Protein AF-A0A7W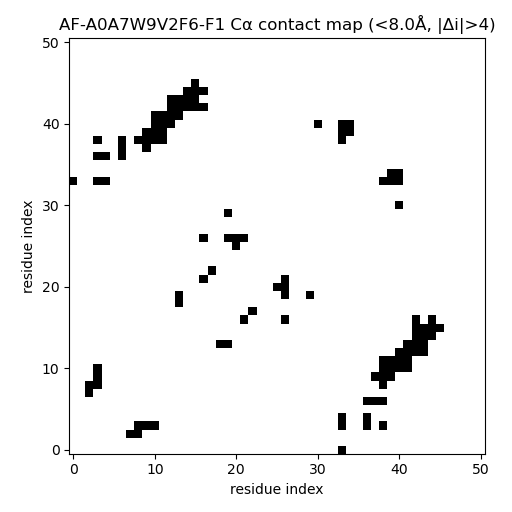9V2F6-F1 (afdb_monomer)

Sequence (51 aa):
MKRITNGEVGAVVTAWRSMISPLVGEYDEIARQIEKAGGFLYVLDSDQNRP

pLDDT: mean 86.51, std 13.13, range [46.38, 95.56]

Solvent-accessible surface area (backbone atoms only — not comparable to full-atom values): 3151 Å² total; per-residue (Å²): 108,71,51,34,70,69,62,77,36,60,68,46,79,40,63,43,65,60,81,78,32,80,45,70,70,58,36,57,49,52,53,51,53,37,48,75,46,72,25,43,82,46,51,71,67,73,73,88,78,77,134

Nearest PDB structures (foldseek):
  3g13-assembly1_A  TM=8.790E-01  e=4.241E-01  Clostridioides difficile 630
  2f46-assembly2_B  TM=5.084E-01  e=5.254E-01  Neisseria meningitidis Z2491
  4fhg-assembly1_A  TM=4.445E-01  e=4.806E+00  Geobacillus thermodenitrificans NG80-2

Mean predicted aligned error: 5.23 Å

Secondary structure (DSSP, 8-state):
-HHHHTTS-SEEEES-GGGT-SSHHHHHHHHHHHHHTT-EEEETT--S---

Structure (mmCIF, N/CA/C/O backbone):
data_AF-A0A7W9V2F6-F1
#
_entry.id   AF-A0A7W9V2F6-F1
#
loop_
_atom_site.group_PDB
_atom_site.id
_atom_site.type_symbol
_atom_site.label_atom_id
_atom_site.label_alt_id
_atom_site.label_comp_id
_atom_site.label_asym_id
_atom_site.label_entity_id
_atom_site.label_seq_id
_atom_site.pdbx_PDB_ins_code
_atom_site.Cartn_x
_atom_site.Cartn_y
_atom_site.Cartn_z
_atom_site.occupancy
_atom_site.B_iso_or_equiv
_atom_site.auth_seq_id
_atom_site.auth_comp_id
_atom_site.auth_asym_id
_atom_site.auth_atom_id
_atom_site.pdbx_PDB_model_num
ATOM 1 N N . MET A 1 1 ? -7.878 4.553 -1.539 1.00 76.62 1 MET A N 1
ATOM 2 C CA . MET A 1 1 ? -7.198 5.327 -0.477 1.00 76.62 1 MET A CA 1
ATOM 3 C C . MET A 1 1 ? -8.087 5.669 0.711 1.00 76.62 1 MET A C 1
ATOM 5 O O . MET A 1 1 ? -7.758 5.201 1.788 1.00 76.62 1 MET A O 1
ATOM 9 N N . LYS A 1 2 ? -9.226 6.368 0.549 1.00 84.94 2 LYS A N 1
ATOM 10 C CA . LYS A 1 2 ? -10.093 6.771 1.687 1.00 84.94 2 LYS A CA 1
ATOM 11 C C . LYS A 1 2 ? -10.434 5.644 2.681 1.00 84.94 2 LYS A C 1
ATOM 13 O O . LYS A 1 2 ? -10.368 5.841 3.883 1.00 84.94 2 LYS A O 1
ATOM 18 N N . ARG A 1 3 ? -10.720 4.440 2.179 1.00 88.81 3 ARG A N 1
ATOM 19 C CA . ARG A 1 3 ? -11.044 3.267 3.011 1.00 88.81 3 ARG A CA 1
ATOM 20 C C . ARG A 1 3 ? -9.875 2.794 3.888 1.00 88.81 3 ARG A C 1
ATOM 22 O O . ARG A 1 3 ? -10.103 2.313 4.985 1.00 88.81 3 ARG A O 1
ATOM 29 N N . ILE A 1 4 ? -8.631 2.950 3.429 1.00 88.06 4 ILE A N 1
ATOM 30 C CA . ILE A 1 4 ? -7.435 2.603 4.219 1.00 88.06 4 ILE A CA 1
ATOM 31 C C . ILE A 1 4 ? -7.187 3.680 5.267 1.00 88.06 4 ILE A C 1
ATOM 33 O O . ILE A 1 4 ? -7.006 3.368 6.434 1.00 88.06 4 ILE A O 1
ATOM 37 N N . THR A 1 5 ? -7.251 4.955 4.874 1.00 86.19 5 THR A N 1
ATOM 38 C CA . THR A 1 5 ? -7.046 6.076 5.806 1.00 86.19 5 THR A CA 1
ATOM 39 C C . THR A 1 5 ? -8.108 6.135 6.903 1.00 86.19 5 THR A C 1
ATOM 41 O O . THR A 1 5 ? -7.819 6.599 7.998 1.00 86.19 5 THR A O 1
ATOM 44 N N . ASN A 1 6 ? -9.319 5.649 6.622 1.00 90.44 6 ASN A N 1
ATOM 45 C CA . ASN A 1 6 ? -10.401 5.525 7.598 1.00 90.44 6 ASN A CA 1
ATOM 46 C C . ASN A 1 6 ? -10.314 4.238 8.444 1.00 90.44 6 ASN A C 1
ATOM 48 O O . ASN A 1 6 ? -11.154 4.038 9.316 1.00 90.44 6 ASN A O 1
ATOM 52 N N . GLY A 1 7 ? -9.360 3.340 8.168 1.00 85.31 7 GLY A N 1
ATOM 53 C CA . GLY A 1 7 ? -9.234 2.047 8.851 1.00 85.31 7 GLY A CA 1
ATOM 54 C C . GLY A 1 7 ? -10.304 1.010 8.481 1.00 85.31 7 GLY A C 1
ATOM 55 O O . GLY A 1 7 ? -10.400 -0.027 9.126 1.00 85.31 7 GLY A O 1
ATOM 56 N N . GLU A 1 8 ? -11.104 1.250 7.439 1.00 91.25 8 GLU A N 1
ATO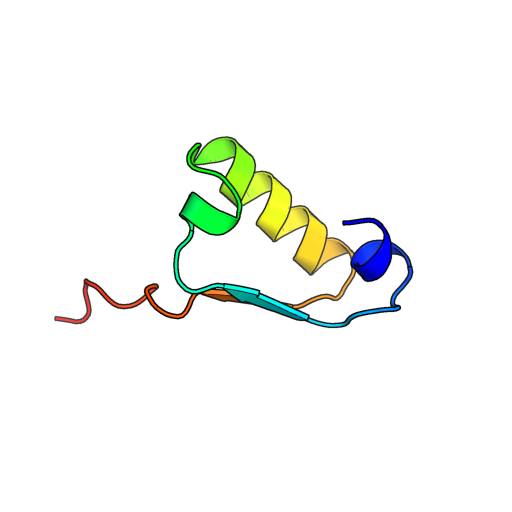M 57 C CA . GLU A 1 8 ? -12.142 0.320 6.966 1.00 91.25 8 GLU A CA 1
ATOM 58 C C . GLU A 1 8 ? -11.547 -0.911 6.264 1.00 91.25 8 GLU A C 1
ATOM 60 O O . GLU A 1 8 ? -12.209 -1.940 6.128 1.00 91.25 8 GLU A O 1
ATOM 65 N N . VAL A 1 9 ? -10.309 -0.799 5.773 1.00 90.62 9 VAL A N 1
ATOM 66 C CA . VAL A 1 9 ? -9.548 -1.907 5.189 1.00 90.62 9 VAL A CA 1
ATOM 67 C C . VAL A 1 9 ? -8.093 -1.861 5.648 1.00 90.62 9 VAL A C 1
ATOM 69 O O . VAL A 1 9 ? -7.450 -0.817 5.587 1.00 90.62 9 VAL A O 1
ATOM 72 N N . GLY A 1 10 ? -7.571 -3.012 6.075 1.00 90.81 10 GLY A N 1
ATOM 73 C CA . GLY A 1 10 ? -6.192 -3.148 6.553 1.00 90.81 10 GLY A CA 1
ATOM 74 C C . GLY A 1 10 ? -5.183 -3.569 5.484 1.00 90.81 10 GLY A C 1
ATOM 75 O O . GLY A 1 10 ? -3.987 -3.552 5.752 1.00 90.81 10 GLY A O 1
ATOM 76 N N . ALA A 1 11 ? -5.627 -3.956 4.284 1.00 93.31 11 ALA A N 1
ATOM 77 C CA . ALA A 1 11 ? -4.724 -4.439 3.244 1.00 93.31 11 ALA A CA 1
ATOM 78 C C . ALA A 1 11 ? -5.190 -4.117 1.818 1.00 93.31 11 ALA A C 1
ATOM 80 O O . ALA A 1 11 ? -6.386 -4.068 1.525 1.00 93.31 11 ALA A O 1
ATOM 81 N N . VAL A 1 12 ? -4.213 -3.957 0.926 1.00 93.31 12 VAL A N 1
ATOM 82 C CA . VAL A 1 12 ? -4.361 -3.924 -0.529 1.00 93.31 12 VAL A CA 1
ATOM 83 C C . VAL A 1 12 ? -3.562 -5.082 -1.100 1.00 93.31 12 VAL A C 1
ATOM 85 O O . VAL A 1 12 ? -2.374 -5.212 -0.823 1.00 93.31 12 VAL A O 1
ATOM 88 N N . VAL A 1 13 ? -4.211 -5.909 -1.913 1.00 94.00 13 VAL A N 1
ATOM 89 C CA . VAL A 1 13 ? -3.563 -7.012 -2.623 1.00 94.00 13 VAL A CA 1
ATOM 90 C C . VAL A 1 13 ? -3.780 -6.810 -4.112 1.00 94.00 13 VAL A C 1
ATOM 92 O O . VAL A 1 13 ? -4.916 -6.644 -4.554 1.00 94.00 13 VAL A O 1
ATOM 95 N N . THR A 1 14 ? -2.696 -6.804 -4.882 1.00 92.81 14 THR A N 1
ATOM 96 C CA . THR A 1 14 ? -2.745 -6.660 -6.344 1.00 92.81 14 THR A CA 1
ATOM 97 C C . THR A 1 14 ? -1.847 -7.686 -7.018 1.00 92.81 14 THR A C 1
ATOM 99 O O . THR A 1 14 ? -0.895 -8.177 -6.413 1.00 92.81 14 THR A O 1
ATOM 102 N N . ALA A 1 15 ? -2.148 -8.025 -8.272 1.00 91.50 15 ALA A N 1
ATOM 103 C CA . ALA A 1 15 ? -1.296 -8.929 -9.038 1.00 91.50 15 ALA A CA 1
ATOM 104 C C . ALA A 1 15 ? 0.018 -8.248 -9.442 1.00 91.50 15 ALA A C 1
ATOM 106 O O . ALA A 1 15 ? 1.088 -8.810 -9.228 1.00 91.50 15 ALA A O 1
ATOM 107 N N . TRP A 1 16 ? -0.066 -7.011 -9.942 1.00 90.75 16 TRP A N 1
ATOM 108 C CA . TRP A 1 16 ? 1.069 -6.262 -10.486 1.00 90.75 16 TRP A CA 1
ATOM 109 C C . TRP A 1 16 ? 1.117 -4.836 -9.947 1.00 90.75 16 TRP A C 1
ATOM 111 O O . TRP A 1 16 ? 0.076 -4.213 -9.734 1.00 90.75 16 TRP A O 1
ATOM 121 N N . ARG A 1 17 ? 2.325 -4.268 -9.835 1.00 90.69 17 ARG A N 1
ATOM 122 C CA . ARG A 1 17 ? 2.520 -2.861 -9.431 1.00 90.69 17 ARG A CA 1
ATOM 123 C C . ARG A 1 17 ? 1.767 -1.876 -10.327 1.00 90.69 17 ARG A C 1
ATOM 125 O O . ARG A 1 17 ? 1.207 -0.906 -9.827 1.00 90.69 17 ARG A O 1
ATOM 132 N N . SER A 1 18 ? 1.686 -2.162 -11.626 1.00 90.94 18 SER A N 1
ATOM 133 C CA . SER A 1 18 ? 0.966 -1.348 -12.613 1.00 90.94 18 SER A CA 1
ATOM 134 C C . SER A 1 18 ? -0.542 -1.258 -12.362 1.00 90.94 18 SER A C 1
ATOM 136 O O . SER A 1 18 ? -1.173 -0.321 -12.844 1.00 90.94 18 SER A O 1
ATOM 138 N N . MET A 1 19 ? -1.122 -2.178 -11.580 1.00 93.38 19 MET A N 1
ATOM 139 C CA . MET A 1 19 ? -2.519 -2.081 -11.136 1.00 93.38 19 MET A CA 1
ATOM 140 C C . MET A 1 19 ? -2.723 -1.009 -10.058 1.00 93.38 19 MET A C 1
ATOM 142 O O . MET A 1 19 ? -3.858 -0.628 -9.784 1.00 93.38 19 MET A O 1
AT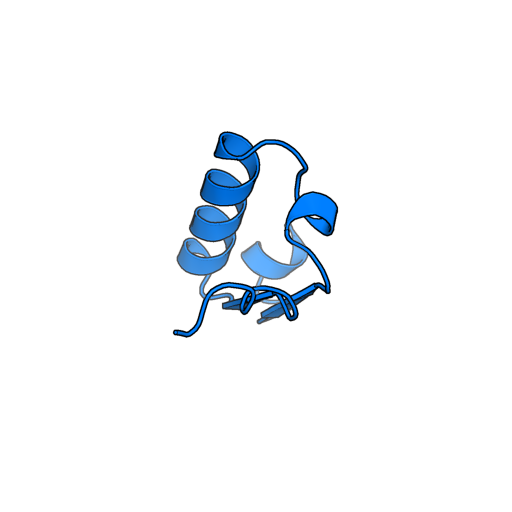OM 146 N N . ILE A 1 20 ? -1.639 -0.548 -9.434 1.00 91.75 20 ILE A N 1
ATOM 147 C CA . ILE A 1 20 ? -1.632 0.545 -8.459 1.00 91.75 20 ILE A CA 1
ATOM 148 C C . ILE A 1 20 ? -1.263 1.843 -9.171 1.00 91.75 20 ILE A C 1
ATOM 150 O O . ILE A 1 20 ? -2.032 2.798 -9.135 1.00 91.75 20 ILE A O 1
ATOM 154 N N . SER A 1 21 ? -0.110 1.862 -9.841 1.00 91.50 21 SER A N 1
ATOM 155 C CA . SER A 1 21 ? 0.263 2.902 -10.801 1.00 91.50 21 SER A CA 1
ATOM 156 C C . SER A 1 21 ? 1.351 2.376 -11.749 1.00 91.50 21 SER A C 1
ATOM 158 O O . SER A 1 21 ? 2.249 1.652 -11.307 1.00 91.50 21 SER A O 1
ATOM 160 N N . PRO A 1 22 ? 1.311 2.726 -13.049 1.00 87.94 22 PRO A N 1
ATOM 161 C CA . PRO A 1 22 ? 2.406 2.445 -13.976 1.00 87.94 22 PRO A CA 1
ATOM 162 C C . PRO A 1 22 ? 3.643 3.329 -13.737 1.00 87.94 22 PRO A C 1
ATOM 164 O O . PRO A 1 22 ? 4.710 3.027 -14.268 1.00 87.94 22 PRO A O 1
ATOM 167 N N . LEU A 1 23 ? 3.525 4.419 -12.968 1.00 93.50 23 LEU A N 1
ATOM 168 C CA . LEU A 1 23 ? 4.622 5.341 -12.682 1.00 93.50 23 LEU A CA 1
ATOM 169 C C . LEU A 1 23 ? 5.306 4.970 -11.362 1.00 93.50 23 LEU A C 1
ATOM 171 O O . LEU A 1 23 ? 4.668 4.906 -10.314 1.00 93.50 23 LEU A O 1
ATOM 175 N N . VAL A 1 24 ? 6.630 4.780 -11.402 1.00 85.44 24 VAL A N 1
ATOM 176 C CA . VAL A 1 24 ? 7.424 4.338 -10.237 1.00 85.44 24 VAL A CA 1
ATOM 177 C C . VAL A 1 24 ? 7.271 5.290 -9.045 1.00 85.44 24 VAL A C 1
ATOM 179 O O . VAL A 1 24 ? 7.011 4.841 -7.934 1.00 85.44 24 VAL A O 1
ATOM 182 N N . GLY A 1 25 ? 7.363 6.604 -9.279 1.00 92.19 25 GLY A N 1
ATOM 183 C CA . GLY A 1 25 ? 7.251 7.599 -8.207 1.00 92.19 25 GLY A CA 1
ATOM 184 C C . GLY A 1 25 ? 5.877 7.612 -7.531 1.00 92.19 25 GLY A C 1
ATOM 185 O O . GLY A 1 25 ? 5.795 7.721 -6.310 1.00 92.19 25 GLY A O 1
ATOM 1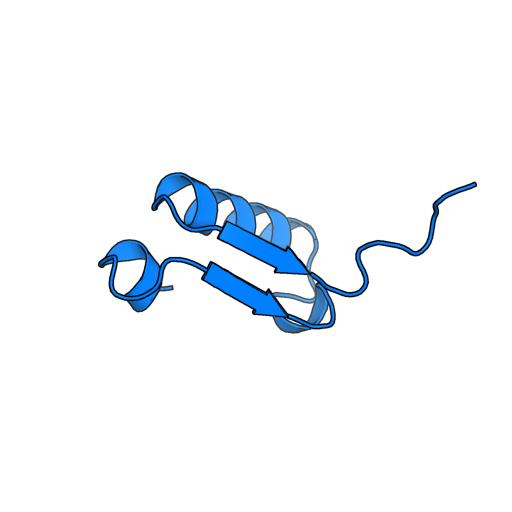86 N N . GLU A 1 26 ? 4.806 7.434 -8.307 1.00 93.81 26 GLU A N 1
ATOM 187 C CA . GLU A 1 26 ? 3.441 7.372 -7.773 1.00 93.81 26 GLU A CA 1
ATOM 188 C C . GLU A 1 26 ? 3.193 6.076 -7.003 1.00 93.81 26 GLU A C 1
ATOM 190 O O . GLU A 1 26 ? 2.563 6.100 -5.948 1.00 93.81 26 GLU A O 1
ATOM 195 N N . TYR A 1 27 ? 3.715 4.948 -7.494 1.00 93.38 27 TYR A N 1
ATOM 196 C CA . TYR A 1 27 ? 3.668 3.686 -6.761 1.00 93.38 27 TYR A CA 1
ATOM 197 C C . TYR A 1 27 ? 4.316 3.833 -5.375 1.00 93.38 27 TYR A C 1
ATOM 199 O O . TYR A 1 27 ? 3.695 3.485 -4.369 1.00 93.38 27 TYR A O 1
ATOM 207 N N . ASP A 1 28 ? 5.529 4.390 -5.309 1.00 93.56 28 ASP A N 1
ATOM 208 C CA . ASP A 1 28 ? 6.266 4.551 -4.050 1.00 93.56 28 ASP A CA 1
ATOM 209 C C . ASP A 1 28 ? 5.569 5.520 -3.089 1.00 93.56 28 ASP A C 1
ATOM 211 O O . ASP A 1 28 ? 5.656 5.377 -1.866 1.00 93.56 28 ASP A O 1
ATOM 215 N N . GLU A 1 29 ? 4.899 6.540 -3.622 1.00 95.56 29 GLU A N 1
ATOM 216 C CA . GLU A 1 29 ? 4.093 7.456 -2.827 1.00 95.56 29 GLU A CA 1
ATOM 217 C C . GLU A 1 29 ? 2.853 6.755 -2.256 1.00 95.56 29 GLU A C 1
ATOM 219 O O . GLU A 1 29 ? 2.590 6.847 -1.055 1.00 95.56 29 GLU A O 1
ATOM 224 N N . ILE A 1 30 ? 2.118 6.007 -3.083 1.00 93.25 30 ILE A N 1
ATOM 225 C CA . ILE A 1 30 ? 0.923 5.272 -2.656 1.00 93.25 30 ILE A CA 1
ATOM 226 C C . ILE A 1 30 ? 1.286 4.213 -1.611 1.00 93.25 30 ILE A C 1
ATOM 228 O O . ILE A 1 30 ? 0.604 4.116 -0.590 1.00 93.25 30 ILE A O 1
ATOM 232 N N . ALA A 1 31 ? 2.373 3.463 -1.813 1.00 93.50 31 ALA A N 1
ATOM 233 C CA . ALA A 1 31 ? 2.860 2.480 -0.847 1.00 93.50 31 ALA A CA 1
ATOM 234 C C . ALA A 1 31 ? 3.135 3.129 0.522 1.00 93.50 31 ALA A C 1
ATOM 236 O O . ALA A 1 31 ? 2.609 2.675 1.540 1.00 93.50 31 ALA A O 1
ATOM 237 N N . ARG A 1 32 ? 3.844 4.268 0.539 1.00 94.56 32 ARG A N 1
ATOM 238 C CA . ARG A 1 32 ? 4.101 5.044 1.764 1.00 94.56 32 ARG A CA 1
ATOM 239 C C . ARG A 1 32 ? 2.824 5.548 2.433 1.00 94.56 32 ARG A C 1
ATOM 241 O O . ARG A 1 32 ? 2.737 5.564 3.659 1.00 94.56 32 ARG A O 1
ATOM 248 N N . GLN A 1 33 ? 1.824 5.968 1.658 1.00 94.38 33 GLN A N 1
ATOM 249 C CA . GLN A 1 33 ? 0.537 6.401 2.212 1.00 94.38 33 GLN A CA 1
ATOM 250 C C . GLN A 1 33 ? -0.230 5.244 2.869 1.00 94.38 33 GLN A C 1
ATOM 252 O O . GLN A 1 33 ? -0.846 5.449 3.914 1.00 94.38 33 GLN A O 1
ATOM 257 N N . ILE A 1 34 ? -0.184 4.044 2.280 1.00 94.06 34 ILE A N 1
ATOM 2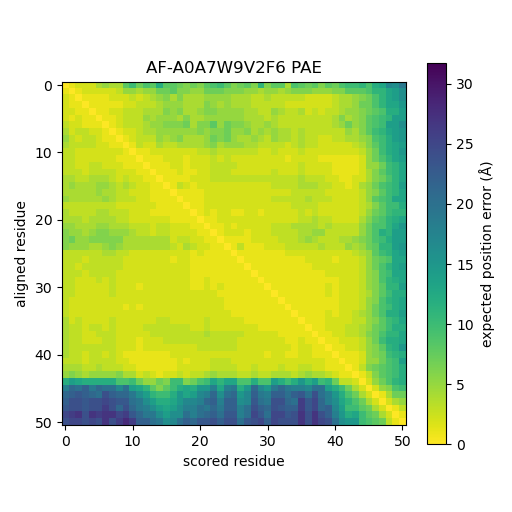58 C CA . ILE A 1 34 ? -0.806 2.835 2.840 1.00 94.06 34 ILE A CA 1
ATOM 259 C C . ILE A 1 34 ? -0.146 2.471 4.176 1.00 94.06 34 ILE A C 1
ATOM 261 O O . ILE A 1 34 ? -0.852 2.320 5.171 1.00 94.06 34 ILE A O 1
ATOM 265 N N . GLU A 1 35 ? 1.187 2.422 4.223 1.00 93.12 35 GLU A N 1
ATOM 266 C CA . GLU A 1 35 ? 1.940 2.121 5.449 1.00 93.12 35 GLU A CA 1
ATOM 267 C C . GLU A 1 35 ? 1.700 3.162 6.549 1.00 93.12 35 GLU A C 1
ATOM 269 O O . GLU A 1 35 ? 1.446 2.810 7.700 1.00 93.12 35 GLU A O 1
ATOM 274 N N . LYS A 1 36 ? 1.706 4.457 6.202 1.00 94.06 36 LYS A N 1
ATOM 275 C CA . LYS A 1 36 ? 1.440 5.547 7.156 1.00 94.06 36 LYS A CA 1
ATOM 276 C C . LYS A 1 36 ? 0.040 5.461 7.770 1.00 94.06 36 LYS A C 1
ATOM 278 O O . LYS A 1 36 ? -0.159 5.898 8.901 1.00 94.06 36 LYS A O 1
ATOM 283 N N . ALA A 1 37 ? -0.923 4.916 7.033 1.00 93.56 37 ALA A N 1
ATOM 284 C CA . ALA A 1 37 ? -2.276 4.668 7.515 1.00 93.56 37 ALA A CA 1
ATOM 285 C C . ALA A 1 37 ? -2.408 3.354 8.315 1.00 93.56 37 ALA A C 1
ATOM 287 O O . ALA A 1 37 ? -3.512 3.007 8.726 1.00 93.56 37 ALA A O 1
ATOM 288 N N . GLY A 1 38 ? -1.312 2.618 8.539 1.00 92.44 38 GLY A N 1
ATOM 289 C CA . GLY A 1 38 ? -1.314 1.325 9.230 1.00 92.44 38 GLY A CA 1
ATOM 290 C C . GLY A 1 38 ? -1.827 0.164 8.373 1.00 92.44 38 GLY A C 1
ATOM 291 O O . GLY A 1 38 ? -2.101 -0.910 8.903 1.00 92.44 38 GLY A O 1
ATOM 292 N N . GLY A 1 39 ? -1.982 0.375 7.063 1.00 92.56 39 GLY A N 1
ATOM 293 C CA . GLY A 1 39 ? -2.374 -0.655 6.111 1.00 92.56 39 GLY A CA 1
ATOM 294 C C . GLY A 1 39 ? -1.175 -1.407 5.534 1.00 92.56 39 GLY A C 1
ATOM 295 O O . GLY A 1 39 ? -0.037 -0.948 5.590 1.00 92.56 39 GLY A O 1
ATOM 296 N N . PHE A 1 40 ? -1.449 -2.556 4.924 1.00 93.94 40 PHE A N 1
ATOM 297 C CA . PHE A 1 40 ? -0.455 -3.399 4.267 1.00 93.94 40 PHE A CA 1
ATOM 298 C C . PHE A 1 40 ? -0.661 -3.429 2.750 1.00 93.94 40 PHE A C 1
ATOM 300 O O . PHE A 1 40 ? -1.788 -3.576 2.278 1.00 93.94 40 PHE A O 1
ATOM 307 N N . LEU A 1 41 ? 0.417 -3.326 1.974 1.00 93.94 41 LEU A N 1
ATOM 308 C CA . LEU A 1 41 ? 0.379 -3.516 0.527 1.00 93.94 41 LEU A CA 1
ATOM 309 C C . LEU A 1 41 ? 1.114 -4.804 0.147 1.00 93.94 41 LEU A C 1
ATOM 311 O O . LEU A 1 41 ? 2.291 -4.963 0.455 1.00 93.94 41 LEU A O 1
ATOM 315 N N . TYR A 1 42 ? 0.432 -5.687 -0.580 1.00 93.88 42 TYR A N 1
ATOM 316 C CA . TYR A 1 42 ? 1.008 -6.899 -1.146 1.00 93.88 42 TYR A CA 1
ATOM 317 C C . TYR A 1 42 ? 0.839 -6.922 -2.664 1.00 93.88 42 TYR A C 1
ATOM 319 O O . TYR A 1 42 ? -0.261 -6.722 -3.189 1.00 93.88 42 TYR A O 1
ATOM 327 N N . VAL A 1 43 ? 1.930 -7.186 -3.376 1.00 92.38 43 VAL A N 1
ATOM 328 C CA . VAL A 1 43 ? 1.933 -7.371 -4.829 1.00 92.38 43 VAL A CA 1
ATOM 329 C C . VAL A 1 43 ? 2.383 -8.803 -5.109 1.00 92.38 43 VAL A C 1
ATOM 331 O O . VAL A 1 43 ? 3.481 -9.186 -4.705 1.00 92.38 43 VAL A O 1
ATOM 334 N N . LEU A 1 44 ? 1.534 -9.599 -5.762 1.00 88.56 44 LEU A N 1
ATOM 335 C CA . LEU A 1 44 ? 1.772 -11.031 -5.986 1.00 88.56 44 LEU A CA 1
ATOM 336 C C . LEU A 1 44 ? 3.005 -11.278 -6.866 1.00 88.56 44 LEU A C 1
ATOM 338 O O . LEU A 1 44 ? 3.823 -12.132 -6.547 1.00 88.56 44 LEU A O 1
ATOM 342 N N . ASP A 1 45 ? 3.174 -10.489 -7.926 1.00 7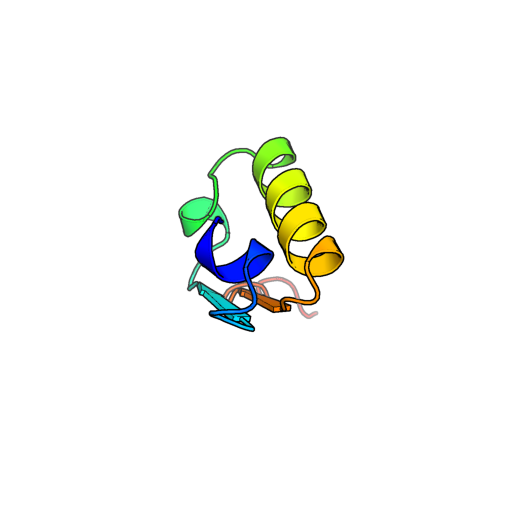6.12 45 ASP A N 1
ATOM 343 C CA . ASP A 1 45 ? 4.302 -10.572 -8.863 1.00 76.12 45 ASP A CA 1
ATOM 344 C C . ASP A 1 45 ? 5.474 -9.668 -8.436 1.00 76.12 45 ASP A C 1
ATOM 346 O O . ASP A 1 45 ? 6.054 -8.923 -9.225 1.00 76.12 45 ASP A O 1
ATOM 350 N N . SER A 1 46 ? 5.787 -9.657 -7.137 1.00 61.12 46 SER A N 1
ATOM 351 C CA . SER A 1 46 ? 7.009 -9.006 -6.631 1.00 61.12 46 SER A CA 1
ATOM 352 C C . SER A 1 46 ? 8.251 -9.890 -6.791 1.00 61.12 46 SER A C 1
ATOM 354 O O . SER A 1 46 ? 9.349 -9.465 -6.437 1.00 61.12 46 SER A O 1
ATOM 356 N N . ASP A 1 47 ? 8.081 -11.116 -7.293 1.00 56.41 47 ASP A N 1
ATOM 357 C CA . ASP A 1 47 ? 9.103 -12.161 -7.363 1.00 56.41 47 ASP A CA 1
ATOM 358 C C . ASP A 1 47 ? 9.411 -12.504 -8.834 1.00 56.41 47 ASP A C 1
ATOM 360 O O . ASP A 1 47 ? 9.021 -13.540 -9.362 1.00 56.41 47 ASP A O 1
ATOM 364 N N . GLN A 1 48 ? 10.110 -11.593 -9.518 1.00 55.44 48 GLN A N 1
ATOM 365 C CA . GLN A 1 48 ? 10.836 -11.899 -10.762 1.00 55.44 48 GLN A CA 1
ATOM 366 C C . GLN A 1 48 ? 12.322 -11.536 -10.672 1.00 55.44 48 GLN A C 1
ATOM 368 O O . GLN A 1 48 ? 12.934 -11.126 -11.654 1.00 55.44 48 GLN A O 1
ATOM 373 N N . ASN A 1 49 ? 12.921 -11.679 -9.484 1.00 46.38 49 ASN A N 1
ATOM 374 C CA . ASN A 1 49 ? 14.370 -11.861 -9.379 1.00 46.38 49 ASN A CA 1
ATOM 375 C C . ASN A 1 49 ? 14.775 -12.433 -8.007 1.00 46.38 49 ASN A C 1
ATOM 377 O O . ASN A 1 49 ? 15.443 -11.770 -7.212 1.00 46.38 49 ASN A O 1
ATOM 381 N N . ARG A 1 50 ? 14.363 -13.668 -7.704 1.00 48.47 50 ARG A N 1
ATOM 382 C CA . ARG A 1 50 ? 15.137 -14.508 -6.782 1.00 48.47 50 ARG A CA 1
ATOM 383 C C . ARG A 1 50 ? 16.197 -15.255 -7.604 1.00 48.47 50 ARG A C 1
ATOM 385 O O . ARG A 1 50 ? 15.800 -15.902 -8.574 1.00 48.47 50 ARG A O 1
ATOM 392 N N . PRO A 1 51 ? 17.500 -15.123 -7.288 1.00 47.31 51 PRO A N 1
ATOM 393 C CA . PRO A 1 51 ? 18.536 -15.957 -7.895 1.00 47.31 51 PRO A CA 1
ATOM 394 C C . PRO A 1 51 ? 18.357 -17.437 -7.533 1.00 47.31 51 PRO A C 1
ATOM 396 O O . PRO A 1 51 ? 17.772 -17.721 -6.460 1.00 47.31 51 PRO A O 1
#

Radius of gyration: 11.49 Å; Cα contacts (8 Å, |Δi|>4): 58; chains: 1; bounding box: 31×24×23 Å

Organism: NCBI:txid1042984

Foldseek 3Di:
DVCLLVVVAQEDEEQDLVVQNPDPVSSVVVCVVNVVSNHYYYHNPPPPDDD

=== Feature glossary ===
Feature key, reading from the visual/contextual features back to the raw sequence:

Rendered structure images. Six rendered views show the 3D structure from the faces of a cube — i.e. along ±x, ±y, ±z. Rendering representation is drawn randomly per protein from cartoon (secondary-structure ribbons), sticks (backbone bonds), or molecular surface; coloring is either N→C rainbow (blue at the N-terminus through red at the C-terminus) or one color per chain.

Contact-map, Ramachandran, and PAE plots. The contact map is a binary N×N matrix image: pixel (i, j) is dark where Cα_i and Cα_j are within 8 Å and |i−j|>4. Because the |i−j|>4 filter removes local helical contacts, off-diagonal stripes parallel to the main diagonal indicate parallel β-sheets; stripes perpendicular to it indicate antiparallel β-sheets. The Ramachandran plot scatters every residue's (φ, ψ) pair against the sterically allowed regions. The PAE heatmap renders the predicted-aligned-error matrix.

InterPro / GO / CATH / organism. Database cross-references. InterPro integrates a dozen domain/family signature dat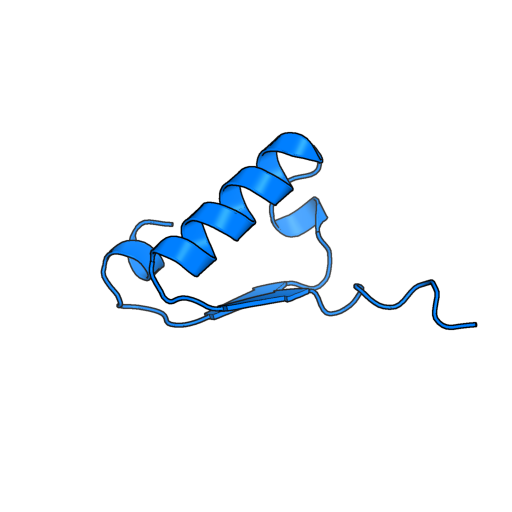abases into unified entries with residue-range hits. GO terms attach function/process/location labels with evidence codes. CATH codes position the fold in a four-level structural taxonomy. Organism is the NCBI-taxonomy species name.

Nearest PDB structures. The Foldseek neighbor list gives the closest experimentally determined structures in the PDB, ranked by structural alignment. TM-score near 1 means near-identical fold; near 0.3 means only rough topology match. This is how one finds what a novel AlphaFold prediction most resembles in the solved-structure universe.

Predicted aligned error. PAE(i, j) answers: if I align the predicted and true structures on residue i, how far off (in Å) do I expect residue j to be? A block-diagonal PAE matrix with low values on the blocks and high values off-diagonal is the signature of a multi-domain protein with confidently predicted domains but uncertain inter-domain orientation.

Solvent-accessible surface area. Accessible surface area quantifies burial. A residue with SASA near zero is packed into the hydrophobic core; one with SASA >100 Å² sits on the surface. Computed here via the Shrake–Rupley numerical algorithm with a 1.4 Å probe.

B-factor. B-factor (Debye–Waller factor) reflects atomic displacement in the crystal lattice. It is an experimental observable (units Å²), not a prediction; low values mean the atom is pinned down, high values mean it moves or is heterogeneous across the crystal.

pLDDT. For AlphaFold models, the B-factor field carries pLDDT — the model's own estimate of local accuracy on a 0–100 scale. Regions with pLDDT<50 should be treated as essentially unmodeled; they often correspond to intrinsically disordered segments.

Backbone torsions (φ/ψ). φ (phi) and ψ (psi) are the two rotatable backbone dihedrals per residue: φ is the C(i-1)–N–Cα–C torsion, ψ is the N–Cα–C–N(i+1) torsion, both in degrees on (−180°, 180°]. α-helical residues cluster near (−60°, −45°); β-strand residues near (−120°, +130°). A Ramachandran plot is simply a scatter of (φ, ψ) for every residue.

Radius of gyration, Cα contacts, bounding box. Radius of gyration (Rg) is the root-mean-square distance of Cα atoms from their centroid — a single number for overall size and compactness. A globular domain of N residues has Rg ≈ 2.2·N^0.38 Å; an extended or disordered chain has a much larger Rg. The Cα contact count is the number of residue pairs whose Cα atoms are within 8 Å and are more than four positions apart in sequence — a standard proxy for tertiary packing density. The bounding box is the smallest axis-aligned box enclosing all Cα atoms.

Secondary structure (3-state, P-SEA). Three-state secondary structure (P-SEA) collapses the eight DSSP classes into helix (a), strand (b), and coil (c). P-SEA assigns these from Cα geometry alone — distances and angles — without requiring backbone oxygens, so it works on any Cα trace.

Secondary structure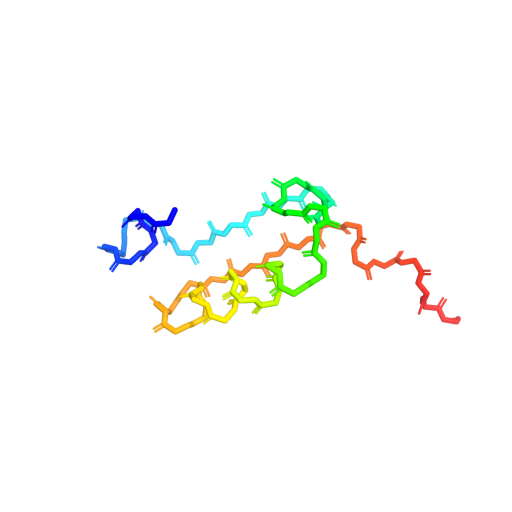 (8-state, DSSP). DSSP 8-state secondary structure assigns each residue one of H (α-helix), G (3₁₀-helix), I (π-helix), E (extended β-strand), B (isolated β-bridge), T (hydrogen-bonded turn), S (bend), or '-' (coil). The assignment is computed from backbone hydrogen-bond geometry via the Kabsch–Sander algorithm.

Foldseek 3Di. A 3Di character summarizes, for each residue, 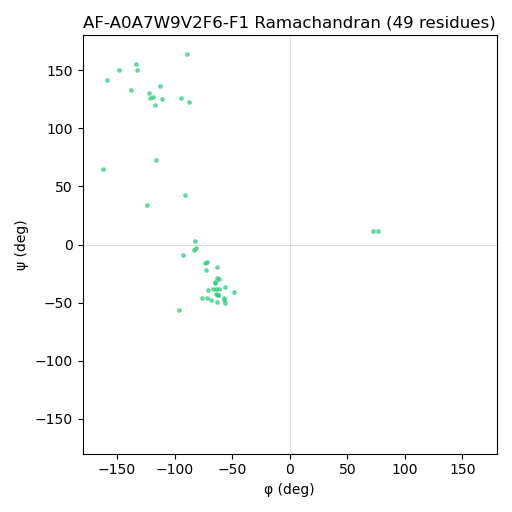the relative orientation of the Cα frame of its nearest spatial neighbor. Because it encodes fold topology rather than chemistry, 3Di alignments detect remote structural similarity that sequence alignment misses.

mmCIF coordinates. The mmCIF block holds the 3D Cartesian coordinates of each backbone atom (N, Cα, C, O) in ångströms. mmCIF is the PDB's canonical archive format — a tagged-loop text representation of the atomic model.

Sequence. Sequence gives the chain of amino acids in standard one-letter code (A=alanine, C=cysteine, …, Y=tyrosine), read N→C. It is the only feature that is directly encoded by the gene; all structural features are derived from the folded form of this sequence.